Protein AF-A0A8I0AGE6-F1 (afdb_monomer_lite)

Structure (mmCIF, N/CA/C/O backbone):
data_AF-A0A8I0AGE6-F1
#
_entry.id   AF-A0A8I0AGE6-F1
#
loop_
_atom_site.group_PDB
_atom_site.id
_atom_site.type_symbol
_atom_site.label_atom_id
_atom_site.label_alt_id
_atom_site.label_comp_id
_atom_site.label_asym_id
_atom_site.label_entity_id
_atom_site.label_seq_id
_atom_site.pdbx_PDB_ins_code
_atom_site.Cartn_x
_atom_site.Cartn_y
_atom_site.Cartn_z
_atom_site.occupancy
_atom_site.B_iso_or_equiv
_atom_site.auth_seq_id
_atom_site.auth_comp_id
_atom_site.auth_asym_id
_atom_site.auth_atom_id
_atom_site.pdbx_PDB_model_num
ATOM 1 N N . MET A 1 1 ? 7.320 28.490 -35.416 1.00 38.56 1 MET A N 1
ATOM 2 C CA . MET A 1 1 ? 7.510 27.227 -34.674 1.00 38.56 1 MET A CA 1
ATOM 3 C C . MET A 1 1 ? 7.074 27.502 -33.249 1.00 38.56 1 MET A C 1
ATOM 5 O O . MET A 1 1 ? 7.808 28.144 -32.516 1.00 38.56 1 MET A O 1
ATOM 9 N N . ALA A 1 2 ? 5.817 27.196 -32.936 1.00 40.16 2 ALA A N 1
ATOM 10 C CA . ALA A 1 2 ? 5.217 27.504 -31.645 1.00 40.16 2 ALA A CA 1
ATOM 11 C C . ALA A 1 2 ? 5.543 26.376 -30.663 1.00 40.16 2 ALA A C 1
ATOM 13 O O . ALA A 1 2 ? 5.157 25.229 -30.892 1.00 40.16 2 ALA A O 1
ATOM 14 N N . GLU A 1 3 ? 6.259 26.700 -29.591 1.00 44.12 3 GLU A N 1
ATOM 15 C CA . GLU A 1 3 ? 6.401 25.813 -28.443 1.00 44.12 3 GLU A CA 1
ATOM 16 C C . GLU A 1 3 ? 5.049 25.722 -27.739 1.00 44.12 3 GLU A C 1
ATOM 18 O O . GLU A 1 3 ? 4.598 26.644 -27.061 1.00 44.12 3 GLU A O 1
ATOM 23 N N . ARG A 1 4 ? 4.365 24.599 -27.942 1.00 47.12 4 ARG A N 1
ATOM 24 C CA . ARG A 1 4 ? 3.137 24.271 -27.231 1.00 47.12 4 ARG A CA 1
ATOM 25 C C . ARG A 1 4 ? 3.544 23.763 -25.846 1.00 47.12 4 ARG A C 1
ATOM 27 O O . ARG A 1 4 ? 3.792 22.573 -25.672 1.00 47.12 4 ARG A O 1
ATOM 34 N N . LYS A 1 5 ? 3.670 24.670 -24.872 1.00 45.53 5 LYS A N 1
ATOM 35 C CA . LYS A 1 5 ? 3.710 24.284 -23.457 1.00 45.53 5 LYS A CA 1
ATOM 36 C C . LYS A 1 5 ? 2.381 23.603 -23.136 1.00 45.53 5 LYS A C 1
ATOM 38 O O . LYS A 1 5 ? 1.317 24.185 -23.317 1.00 45.53 5 LYS A O 1
ATOM 43 N N . LEU A 1 6 ? 2.461 22.338 -22.743 1.00 44.88 6 LEU A N 1
ATOM 44 C CA . LEU A 1 6 ? 1.346 21.590 -22.181 1.00 44.88 6 LEU A CA 1
ATOM 45 C C . LEU A 1 6 ? 0.999 22.245 -20.842 1.00 44.88 6 LEU A C 1
ATOM 47 O O . LEU A 1 6 ? 1.697 22.034 -19.853 1.00 44.88 6 LEU A O 1
ATOM 51 N N . GLU A 1 7 ? -0.036 23.078 -20.821 1.00 43.94 7 GLU A N 1
ATOM 52 C CA . GLU A 1 7 ? -0.645 23.514 -19.570 1.00 43.94 7 GLU A CA 1
ATOM 53 C C . GLU A 1 7 ? -1.385 22.312 -18.989 1.00 43.94 7 GLU A C 1
ATOM 55 O O . GLU A 1 7 ? -2.441 21.899 -19.470 1.00 43.94 7 GLU A O 1
ATOM 60 N N . ALA A 1 8 ? -0.774 21.691 -17.982 1.00 43.66 8 ALA A N 1
ATOM 61 C CA . ALA A 1 8 ? -1.497 20.843 -17.061 1.00 43.66 8 ALA A CA 1
ATOM 62 C C . ALA A 1 8 ? -2.494 21.751 -16.337 1.00 43.66 8 ALA A C 1
ATOM 64 O O . ALA A 1 8 ? -2.116 22.500 -15.440 1.00 43.66 8 ALA A O 1
ATOM 65 N N . THR A 1 9 ? -3.755 21.715 -16.757 1.00 41.59 9 THR A N 1
ATOM 66 C CA . THR A 1 9 ? -4.864 22.284 -15.993 1.00 41.59 9 THR A CA 1
ATOM 67 C C . THR A 1 9 ? -5.030 21.442 -14.731 1.00 41.59 9 THR A C 1
ATOM 69 O O . THR A 1 9 ? -5.830 20.507 -14.678 1.00 41.59 9 THR A O 1
ATOM 72 N N . LEU A 1 10 ? -4.199 21.726 -13.731 1.00 47.53 10 LEU A N 1
ATOM 73 C CA . LEU A 1 10 ? -4.489 21.404 -12.349 1.00 47.53 10 LEU A CA 1
ATOM 74 C C . LEU A 1 10 ? -5.630 22.347 -11.972 1.00 47.53 10 LEU A C 1
ATOM 76 O O . LEU A 1 10 ? -5.455 23.559 -12.013 1.00 47.53 10 LEU A O 1
ATOM 80 N N . TYR A 1 11 ? -6.820 21.803 -11.723 1.00 46.44 11 TYR A N 1
ATOM 81 C CA . TYR A 1 11 ? -7.906 22.590 -11.154 1.00 46.44 11 TYR A CA 1
ATOM 82 C C . TYR A 1 11 ? -7.387 23.200 -9.849 1.00 46.44 11 TYR A C 1
ATOM 84 O O . TYR A 1 11 ? -7.172 22.473 -8.877 1.00 46.44 11 TYR A O 1
ATOM 92 N N . ASP A 1 12 ? -7.146 24.510 -9.857 1.00 48.31 12 ASP A N 1
ATOM 93 C CA . ASP A 1 12 ? -6.910 25.289 -8.652 1.00 48.31 12 ASP A CA 1
ATOM 94 C C . ASP A 1 12 ? -8.196 25.198 -7.832 1.00 48.31 12 ASP A C 1
ATOM 96 O O . ASP A 1 12 ? -9.196 25.856 -8.117 1.00 48.31 12 ASP A O 1
ATOM 100 N N . ALA A 1 13 ? -8.210 24.314 -6.835 1.00 50.00 13 ALA A N 1
ATOM 101 C CA . ALA A 1 13 ? -9.148 24.463 -5.742 1.00 50.00 13 ALA A CA 1
ATOM 102 C C . ALA A 1 13 ? -8.772 25.783 -5.066 1.00 50.00 13 ALA A C 1
ATOM 104 O O . ALA A 1 13 ? -7.818 25.812 -4.292 1.00 50.00 13 ALA A O 1
ATOM 105 N N . GLU A 1 14 ? -9.450 26.873 -5.440 1.00 53.59 14 GLU A N 1
ATOM 106 C CA . GLU A 1 14 ? -9.257 28.193 -4.847 1.00 53.59 14 GLU A CA 1
ATOM 107 C C . GLU A 1 14 ? -9.356 28.052 -3.318 1.00 53.59 14 GLU A C 1
ATOM 109 O O . GLU A 1 14 ? -10.432 27.752 -2.794 1.00 53.59 14 GLU A O 1
ATOM 114 N N . PRO A 1 15 ? -8.241 28.213 -2.582 1.00 57.91 15 PRO A N 1
ATOM 115 C CA . PRO A 1 15 ? -8.186 27.904 -1.155 1.00 57.91 15 PRO A CA 1
ATOM 116 C C . PRO A 1 15 ? -8.904 28.946 -0.284 1.00 57.91 15 PRO A C 1
ATOM 118 O O . PRO A 1 15 ? -8.957 28.782 0.932 1.00 57.91 15 PRO A O 1
ATOM 121 N N . ASP A 1 16 ? -9.436 30.009 -0.893 1.00 56.78 16 ASP A N 1
ATOM 122 C CA . ASP A 1 16 ? -9.911 31.217 -0.213 1.00 56.78 16 ASP A CA 1
ATOM 123 C C . ASP A 1 16 ? -11.441 31.383 -0.254 1.00 56.78 16 ASP A C 1
ATOM 125 O O . ASP A 1 16 ? -11.974 32.411 0.161 1.00 56.78 16 ASP A O 1
ATOM 129 N N . VAL A 1 17 ? -12.169 30.365 -0.734 1.00 62.84 17 VAL A N 1
ATOM 130 C CA . VAL A 1 17 ? -13.630 30.310 -0.597 1.00 62.84 17 VAL A CA 1
ATOM 131 C C . VAL A 1 17 ? -13.959 29.504 0.664 1.00 62.84 17 VAL A C 1
ATOM 133 O O . VAL A 1 17 ? -13.847 28.276 0.647 1.00 62.84 17 VAL A O 1
ATOM 136 N N . PRO A 1 18 ? -14.348 30.145 1.782 1.00 57.69 18 PRO A N 1
ATOM 137 C CA . PRO A 1 18 ? -14.831 29.417 2.943 1.00 57.69 18 PRO A CA 1
ATOM 138 C C . PRO A 1 18 ? -16.145 28.727 2.567 1.00 57.69 18 PRO A C 1
ATOM 140 O O . PRO A 1 18 ? -17.181 29.371 2.401 1.00 57.69 18 PRO A O 1
ATOM 143 N N . TYR A 1 19 ? -16.101 27.406 2.409 1.00 61.75 19 TYR A N 1
ATOM 144 C CA . TYR A 1 19 ? -17.301 26.591 2.295 1.00 61.75 19 TYR A CA 1
ATOM 145 C C . TYR A 1 19 ? -18.023 26.632 3.650 1.00 61.75 19 TYR A C 1
ATOM 147 O O . TYR A 1 19 ? -17.598 25.994 4.609 1.00 61.75 19 TYR A O 1
ATOM 155 N N . ASP A 1 20 ? -19.101 27.413 3.747 1.00 61.88 20 ASP A N 1
ATOM 156 C CA . ASP A 1 20 ? -20.017 27.422 4.901 1.00 61.88 20 ASP A CA 1
ATOM 157 C C . ASP A 1 20 ? -21.033 26.269 4.791 1.00 61.88 20 ASP A C 1
ATOM 159 O O . ASP A 1 20 ? -22.231 26.419 5.013 1.00 61.88 20 ASP A O 1
ATOM 163 N N . ASP A 1 21 ? -20.562 25.092 4.371 1.00 76.31 21 ASP A N 1
ATOM 164 C CA . ASP A 1 21 ? -21.369 23.869 4.304 1.00 76.31 21 ASP A CA 1
ATOM 165 C C . ASP A 1 21 ? -21.498 23.191 5.680 1.00 76.31 21 ASP A C 1
ATOM 167 O O . ASP A 1 21 ? -22.168 22.167 5.829 1.00 76.31 21 ASP A O 1
ATOM 171 N N . GLY A 1 22 ? -20.851 23.761 6.702 1.00 75.19 22 GLY A N 1
ATOM 172 C CA . GLY A 1 22 ? -20.790 23.208 8.047 1.00 75.19 22 GLY A CA 1
ATOM 173 C C . GLY A 1 22 ? -19.962 21.922 8.147 1.00 75.19 22 GLY A C 1
ATOM 174 O O . GLY A 1 22 ? -19.975 21.285 9.207 1.00 75.19 22 GLY A O 1
ATOM 175 N N . ALA A 1 23 ? -19.235 21.525 7.096 1.00 77.38 23 ALA A N 1
ATOM 176 C CA . ALA A 1 23 ? -18.404 20.334 7.113 1.00 77.38 23 ALA A CA 1
ATOM 177 C C . ALA A 1 23 ? -17.173 20.554 7.999 1.00 77.38 23 ALA A C 1
ATOM 179 O O . ALA A 1 23 ? -16.418 21.518 7.873 1.00 77.38 23 ALA A O 1
ATOM 180 N N . LYS A 1 24 ? -16.955 19.626 8.933 1.00 77.06 24 LYS A N 1
ATOM 181 C CA . LYS A 1 24 ? -15.784 19.620 9.814 1.00 77.06 24 LYS A CA 1
ATOM 182 C C . LYS A 1 24 ? -14.923 18.411 9.497 1.00 77.06 24 LYS A C 1
ATOM 184 O O . LYS A 1 24 ? -15.370 17.275 9.638 1.00 77.06 24 LYS A O 1
ATOM 189 N N . THR A 1 25 ? -13.666 18.659 9.147 1.00 78.62 25 THR A N 1
ATOM 190 C CA . THR A 1 25 ? -12.676 17.603 8.916 1.00 78.62 25 THR A CA 1
ATOM 191 C C . THR A 1 25 ? -11.884 17.350 10.193 1.00 78.62 25 THR A C 1
ATOM 193 O O . THR A 1 25 ? -11.191 18.235 10.693 1.00 78.62 25 THR A O 1
ATOM 196 N N . ILE A 1 26 ? -11.975 16.131 10.729 1.00 80.81 26 ILE A N 1
ATOM 197 C CA . ILE A 1 26 ? -11.230 15.704 11.920 1.00 80.81 26 ILE A CA 1
ATOM 198 C C . ILE A 1 26 ? -10.151 14.711 11.491 1.00 80.81 26 ILE A C 1
ATOM 200 O O . ILE A 1 26 ? -10.449 13.682 10.888 1.00 80.81 26 ILE A O 1
ATOM 204 N N . PHE A 1 27 ? -8.898 14.997 11.844 1.00 82.56 27 PHE A N 1
ATOM 205 C CA . PHE A 1 27 ? -7.772 14.095 11.608 1.00 82.56 27 PHE A CA 1
ATOM 206 C C . PHE A 1 27 ? -7.486 13.271 12.864 1.00 82.56 27 PHE A C 1
ATOM 208 O O . PHE A 1 27 ? -7.120 13.817 13.905 1.00 82.56 27 PHE A O 1
ATOM 215 N N . LEU A 1 28 ? -7.636 11.949 12.763 1.00 86.00 28 LEU A N 1
ATOM 216 C CA . LEU A 1 28 ? -7.371 11.011 13.853 1.00 86.00 28 LEU A CA 1
ATOM 217 C C . LEU A 1 28 ? -6.152 10.151 13.522 1.00 86.00 28 LEU A C 1
ATOM 219 O O . LEU A 1 28 ? -6.106 9.488 12.488 1.00 86.00 28 LEU A O 1
ATOM 223 N N . TYR A 1 29 ? -5.179 10.133 14.430 1.00 85.62 29 TYR A N 1
ATOM 224 C CA . TYR A 1 29 ? -3.969 9.325 14.297 1.00 85.62 29 TYR A CA 1
ATOM 225 C C . TYR A 1 29 ? -4.022 8.145 15.264 1.00 85.62 29 TYR A C 1
ATOM 227 O O . TYR A 1 29 ? -4.096 8.342 16.474 1.00 85.62 29 TYR A O 1
ATOM 235 N N . THR A 1 30 ? -3.912 6.920 14.749 1.00 84.56 30 THR A N 1
ATOM 236 C CA . THR A 1 30 ? -3.997 5.692 15.562 1.00 84.56 30 THR A CA 1
ATOM 237 C C . THR A 1 30 ? -2.876 5.566 16.595 1.00 84.56 30 THR A C 1
ATOM 239 O O . THR A 1 30 ? -3.110 5.105 17.707 1.00 84.56 30 THR A O 1
ATOM 242 N N . ARG A 1 31 ? -1.674 6.051 16.260 1.00 83.00 31 ARG A N 1
ATOM 243 C CA . ARG A 1 31 ? -0.494 6.079 17.145 1.00 83.00 31 ARG A CA 1
ATOM 244 C C . ARG A 1 31 ? -0.221 7.457 17.762 1.00 83.00 31 ARG A C 1
ATOM 246 O O . ARG A 1 31 ? 0.835 7.675 18.353 1.00 83.00 31 ARG A O 1
ATOM 253 N N . GLY A 1 32 ? -1.137 8.408 17.589 1.00 79.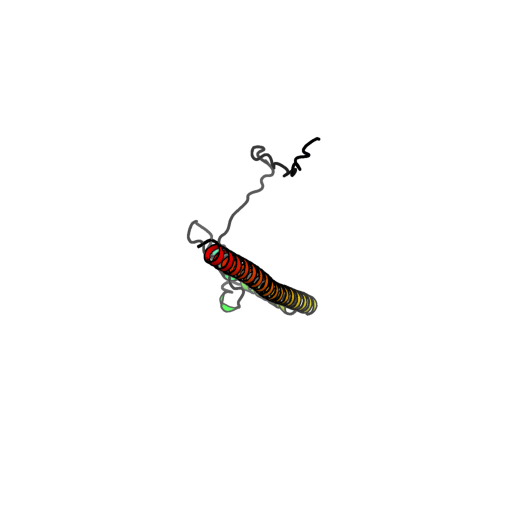81 32 GLY A N 1
ATOM 254 C CA . GLY A 1 32 ? -0.994 9.754 18.134 1.00 79.81 32 GLY A CA 1
ATOM 255 C C . GLY A 1 32 ? -1.179 9.774 19.652 1.00 79.81 32 GLY A C 1
ATOM 256 O O . GLY A 1 32 ? -2.061 9.113 20.190 1.00 79.81 32 GLY A O 1
ATOM 257 N N . THR A 1 33 ? -0.362 10.560 20.352 1.00 74.69 33 THR A N 1
ATOM 258 C CA . THR A 1 33 ? -0.477 10.781 21.808 1.00 74.69 33 THR A CA 1
ATOM 259 C C . THR A 1 33 ? -0.949 12.191 22.164 1.00 74.69 33 THR A C 1
ATOM 261 O O . THR A 1 33 ? -1.155 12.497 23.336 1.00 74.69 33 THR A O 1
ATOM 264 N N . LYS A 1 34 ? -1.110 13.059 21.159 1.00 75.44 34 LYS A N 1
ATOM 265 C CA . LYS A 1 34 ? -1.537 14.451 21.319 1.00 75.44 34 LYS A CA 1
ATOM 266 C C . LYS A 1 34 ? -3.052 14.574 21.152 1.00 75.44 34 LYS A C 1
ATOM 268 O O . LYS A 1 34 ? -3.620 13.970 20.248 1.00 75.44 34 LYS A O 1
ATOM 273 N N . GLY A 1 35 ? -3.662 15.429 21.971 1.00 76.12 35 GLY A N 1
ATOM 274 C CA . GLY A 1 35 ? -5.096 15.726 21.943 1.00 76.12 35 GLY A CA 1
ATOM 275 C C . GLY A 1 35 ? -5.889 14.993 23.028 1.00 76.12 35 GLY A C 1
ATOM 276 O O . GLY A 1 35 ? -5.477 13.948 23.529 1.00 76.12 35 GLY A O 1
ATOM 277 N N . GLN A 1 36 ? -7.032 15.567 23.404 1.00 78.12 36 GLN A N 1
ATOM 278 C CA . GLN A 1 36 ? -8.008 14.927 24.283 1.00 78.12 36 GLN A CA 1
ATOM 279 C C . GLN A 1 36 ? -9.060 14.236 23.416 1.00 78.12 36 GLN A C 1
ATOM 281 O O . GLN A 1 36 ? -9.941 14.878 22.854 1.00 78.12 36 GLN A O 1
ATOM 286 N N . VAL A 1 37 ? -8.931 12.920 23.286 1.00 83.44 37 VAL A N 1
ATOM 287 C CA . VAL A 1 37 ? -9.921 12.043 22.648 1.00 83.44 37 VAL A CA 1
ATOM 288 C C . VAL A 1 37 ? -10.539 11.143 23.712 1.00 83.44 37 VAL A C 1
ATOM 290 O O . VAL A 1 37 ? -9.857 10.770 24.672 1.00 83.44 37 VAL A O 1
ATOM 293 N N . SER A 1 38 ? -11.821 10.804 2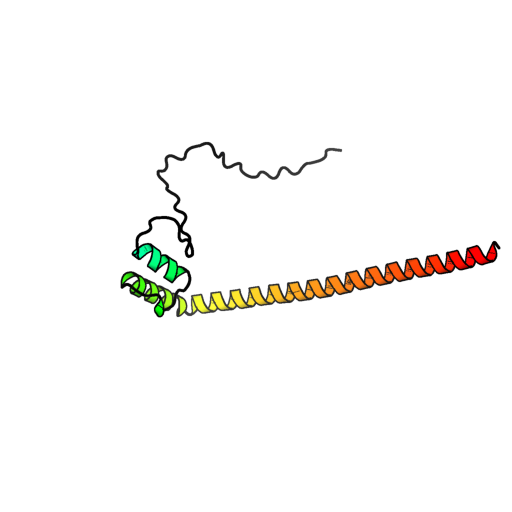3.559 1.00 87.81 38 SER A N 1
ATOM 294 C CA . SER A 1 38 ? -12.496 9.889 24.483 1.00 87.81 38 SER A CA 1
ATOM 295 C C . SER A 1 38 ? -11.830 8.512 24.464 1.00 87.81 38 SER A C 1
ATOM 297 O O . SER A 1 38 ? -11.250 8.094 23.456 1.00 87.81 38 SER A O 1
ATOM 299 N N . GLU A 1 39 ? -11.913 7.789 25.582 1.00 87.81 39 GLU A N 1
ATOM 300 C CA . GLU A 1 39 ? -11.327 6.449 25.673 1.00 87.81 39 GLU A CA 1
ATOM 301 C C . GLU A 1 39 ? -11.947 5.497 24.639 1.00 87.81 39 GLU A C 1
ATOM 303 O O . GLU A 1 39 ? -11.229 4.717 24.025 1.00 87.81 39 GLU A O 1
ATOM 308 N N . GLU A 1 40 ? -13.241 5.634 24.344 1.00 87.88 40 GLU A N 1
ATOM 309 C CA . GLU A 1 40 ? -13.930 4.875 23.292 1.00 87.88 40 GLU A CA 1
ATOM 310 C C . GLU A 1 40 ? -13.288 5.074 21.912 1.00 87.88 40 GLU A C 1
ATOM 312 O O . GLU A 1 40 ? -13.003 4.100 21.214 1.00 87.88 40 GLU A O 1
ATOM 317 N N . VAL A 1 41 ? -12.976 6.320 21.533 1.00 88.88 41 VAL A N 1
ATOM 318 C CA . VAL A 1 41 ? -12.294 6.617 20.263 1.00 88.88 41 VAL A CA 1
ATOM 319 C C . VAL A 1 41 ? -10.873 6.057 20.275 1.00 88.88 41 VAL A C 1
ATOM 321 O O . VAL A 1 41 ? -10.425 5.509 19.271 1.00 88.88 41 VAL A O 1
ATOM 324 N N . ARG A 1 42 ? -10.160 6.110 21.406 1.00 88.19 42 ARG A N 1
ATOM 325 C CA . ARG A 1 42 ? -8.824 5.493 21.524 1.00 88.19 42 ARG A CA 1
ATOM 326 C C . ARG A 1 42 ? -8.876 3.980 21.353 1.00 88.19 42 ARG A C 1
ATOM 328 O O . ARG A 1 42 ? -8.020 3.407 20.683 1.00 88.19 42 ARG A O 1
ATOM 335 N N . GLN A 1 43 ? -9.857 3.325 21.966 1.00 89.88 43 GLN A N 1
ATOM 336 C CA . GLN A 1 43 ? -10.090 1.889 21.830 1.00 89.88 43 GLN A CA 1
ATOM 337 C C . GLN A 1 43 ? -10.439 1.523 20.384 1.00 89.88 43 GLN A C 1
ATOM 339 O O . GLN A 1 43 ? -9.843 0.599 19.835 1.00 89.88 43 GLN A O 1
ATOM 344 N N . PHE A 1 44 ? -11.306 2.305 19.739 1.00 90.44 44 PHE A N 1
ATOM 345 C CA . PHE A 1 44 ? -11.635 2.141 18.326 1.00 90.44 44 PHE A CA 1
ATOM 346 C C . PHE A 1 44 ? -10.414 2.304 17.415 1.00 90.44 44 PHE A C 1
ATOM 348 O O . PHE A 1 44 ? -10.153 1.448 16.574 1.00 90.44 44 PHE A O 1
ATOM 355 N N . LEU A 1 45 ? -9.607 3.346 17.619 1.00 90.75 45 LEU A N 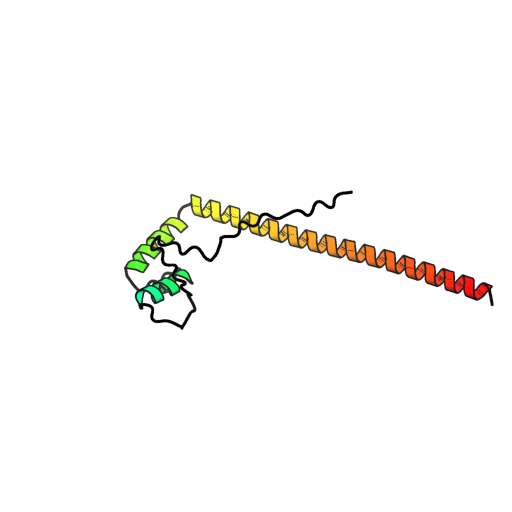1
ATOM 356 C CA . LEU A 1 45 ? -8.390 3.571 16.838 1.00 90.75 45 LEU A CA 1
ATOM 357 C C . LEU A 1 45 ? -7.369 2.435 17.009 1.00 90.75 45 LEU A C 1
ATOM 359 O O . LEU A 1 45 ? -6.771 2.006 16.022 1.00 90.75 45 LEU A O 1
ATOM 363 N N . ARG A 1 46 ? -7.207 1.898 18.228 1.00 90.06 46 ARG A N 1
ATOM 364 C CA . ARG A 1 46 ? -6.369 0.709 18.476 1.00 90.06 46 ARG A CA 1
ATOM 365 C C . ARG A 1 46 ? -6.897 -0.527 17.743 1.00 90.06 46 ARG A C 1
ATOM 367 O O . ARG A 1 46 ? -6.113 -1.264 17.150 1.00 90.06 46 ARG A O 1
ATOM 374 N N . TYR A 1 47 ? -8.212 -0.734 17.731 1.00 92.44 47 TYR A N 1
ATOM 375 C CA . TYR A 1 47 ? -8.834 -1.831 16.988 1.00 92.44 47 TYR A CA 1
ATOM 376 C C . TYR A 1 47 ? -8.684 -1.678 15.461 1.00 92.44 47 TYR A C 1
ATOM 378 O O . TYR A 1 47 ? -8.465 -2.662 14.753 1.00 92.44 47 TYR A O 1
ATOM 386 N N . MET A 1 48 ? -8.756 -0.453 14.934 1.00 90.12 48 MET A N 1
ATOM 387 C CA . MET A 1 48 ? -8.526 -0.176 13.509 1.00 90.12 48 MET A CA 1
ATOM 388 C C . MET A 1 48 ? -7.072 -0.423 13.091 1.00 90.12 48 MET A C 1
ATOM 390 O O . MET A 1 48 ? -6.821 -0.839 11.964 1.00 90.12 48 MET A O 1
ATOM 394 N N . GLU A 1 49 ? -6.110 -0.206 13.992 1.00 90.50 49 GLU A N 1
ATOM 395 C CA . GLU A 1 49 ? -4.711 -0.568 13.747 1.00 90.50 49 GLU A CA 1
ATOM 396 C C . GLU A 1 49 ? -4.518 -2.091 13.707 1.00 90.50 49 GLU A C 1
ATOM 398 O O . GLU A 1 49 ? -3.791 -2.608 12.857 1.00 90.50 49 GLU A O 1
ATOM 403 N N . LYS A 1 50 ? -5.174 -2.820 14.618 1.00 88.81 50 LYS A N 1
ATOM 404 C CA . LYS A 1 50 ? -5.108 -4.283 14.712 1.00 88.81 50 LYS A CA 1
ATOM 405 C C . LYS A 1 50 ? -6.480 -4.865 15.035 1.00 88.81 50 LYS A C 1
ATOM 407 O O . LYS A 1 50 ? -6.855 -4.990 16.200 1.00 88.81 50 LYS A O 1
ATOM 412 N N . SER A 1 51 ? -7.205 -5.281 13.999 1.00 87.69 51 SER A N 1
ATOM 413 C CA . SER A 1 51 ? -8.564 -5.825 14.131 1.00 87.69 51 SER A CA 1
ATOM 414 C C . SER A 1 51 ? -8.560 -7.298 14.564 1.00 87.69 51 SER A C 1
ATOM 416 O O . SER A 1 51 ? -8.940 -8.188 13.796 1.00 87.69 51 SER A O 1
ATOM 418 N N . THR A 1 52 ? -8.076 -7.550 15.780 1.00 88.81 52 THR A N 1
ATOM 419 C CA . THR A 1 52 ? -8.017 -8.858 16.452 1.00 88.81 52 THR A CA 1
ATOM 420 C C . THR A 1 52 ? -9.009 -8.914 17.614 1.00 88.81 52 THR A C 1
ATOM 422 O O . THR A 1 52 ? -9.406 -7.878 18.147 1.00 88.81 52 THR A O 1
ATOM 425 N N . SER A 1 53 ? -9.392 -10.125 18.028 1.00 87.81 53 SER A N 1
ATOM 426 C CA . SER A 1 53 ? -10.306 -10.345 19.159 1.00 87.81 53 SER A CA 1
ATOM 427 C C . SER A 1 53 ? -9.764 -9.792 20.484 1.00 87.81 53 SER A C 1
ATOM 429 O O . SER A 1 53 ? -10.532 -9.307 21.304 1.00 87.81 53 SER A O 1
ATOM 431 N N . GLU A 1 54 ? -8.442 -9.791 20.676 1.00 89.81 54 GLU A N 1
ATOM 432 C CA . GLU A 1 54 ? -7.770 -9.246 21.868 1.00 89.81 54 GLU A CA 1
ATOM 433 C C . GLU A 1 54 ? -7.988 -7.737 22.052 1.00 89.81 54 GLU A C 1
ATOM 435 O O . GLU A 1 54 ? -8.001 -7.241 23.175 1.00 89.81 54 GLU A O 1
ATOM 440 N N . ASN A 1 55 ? -8.184 -7.002 20.952 1.00 89.00 55 ASN A N 1
ATOM 441 C CA . ASN A 1 55 ? -8.397 -5.553 20.979 1.00 89.00 55 ASN A CA 1
ATOM 442 C C . ASN A 1 55 ? -9.881 -5.170 21.098 1.00 89.00 55 ASN A C 1
ATOM 444 O O . ASN A 1 55 ? -10.217 -3.984 21.100 1.00 89.00 55 ASN A O 1
ATOM 448 N N . VAL A 1 56 ? -10.773 -6.157 21.205 1.00 91.75 56 VAL A N 1
ATOM 449 C CA . VAL A 1 56 ? -12.202 -5.956 21.444 1.00 91.75 56 VAL A CA 1
ATOM 450 C C . VAL A 1 56 ? -12.429 -5.786 22.941 1.00 91.75 56 VAL A C 1
ATOM 452 O O . VAL A 1 56 ? -12.599 -6.745 23.689 1.00 91.75 56 VAL A O 1
ATOM 455 N N . VAL A 1 57 ? -12.411 -4.533 23.381 1.00 91.31 57 VAL A N 1
ATOM 456 C CA . VAL A 1 57 ? -12.490 -4.177 24.807 1.00 91.31 57 VAL A CA 1
ATOM 457 C C . VAL A 1 57 ? -13.875 -3.709 25.257 1.00 91.31 57 VAL A C 1
ATOM 459 O O . VAL A 1 57 ? -14.113 -3.596 26.455 1.00 91.31 57 VAL A O 1
ATOM 462 N N . ASN A 1 58 ? -14.788 -3.440 24.322 1.00 90.88 58 ASN A N 1
ATOM 463 C CA . ASN A 1 58 ? -16.158 -3.014 24.606 1.00 90.88 58 ASN A CA 1
ATOM 464 C C . ASN A 1 58 ? -17.163 -3.727 23.682 1.00 90.88 58 ASN A C 1
ATOM 466 O O . ASN A 1 58 ? -16.772 -4.341 22.685 1.00 90.88 58 ASN A O 1
ATOM 470 N N . ASP A 1 59 ? -18.452 -3.661 24.020 1.00 91.88 59 ASP A N 1
ATOM 471 C CA . ASP A 1 59 ? -19.495 -4.389 23.286 1.00 91.88 59 ASP A CA 1
ATOM 472 C C . ASP A 1 59 ? -19.733 -3.829 21.878 1.00 91.88 59 ASP A C 1
ATOM 474 O O . ASP A 1 59 ? -19.885 -4.600 20.936 1.00 91.88 59 ASP A O 1
ATOM 478 N N . THR A 1 60 ? -19.607 -2.515 21.680 1.00 90.69 60 THR A N 1
ATOM 479 C CA . THR A 1 60 ? -19.658 -1.900 20.342 1.00 90.69 60 THR A CA 1
ATOM 480 C C . THR A 1 60 ? -18.583 -2.472 19.410 1.00 90.69 60 THR A C 1
ATOM 482 O O . THR A 1 60 ? -18.841 -2.787 18.248 1.00 90.69 60 THR A O 1
ATOM 485 N N . LEU A 1 61 ? -17.359 -2.645 19.915 1.00 92.94 61 LEU A N 1
ATOM 486 C CA . LEU A 1 61 ? -16.262 -3.265 19.178 1.00 92.94 61 LEU A CA 1
ATOM 487 C C . LEU A 1 61 ? -16.505 -4.754 18.954 1.00 92.94 61 LEU A C 1
ATOM 489 O O . LEU A 1 61 ? -16.010 -5.289 17.967 1.00 92.94 61 LEU A O 1
ATOM 493 N N . ARG A 1 62 ? -17.257 -5.425 19.831 1.00 93.50 62 ARG A N 1
ATOM 494 C CA . ARG A 1 62 ? -17.620 -6.837 19.675 1.00 93.50 62 ARG A CA 1
ATOM 495 C C . ARG A 1 62 ? -18.570 -7.024 18.504 1.00 93.50 62 ARG A C 1
ATOM 497 O O . ARG A 1 62 ? -18.310 -7.873 17.652 1.00 93.50 62 ARG A O 1
ATOM 504 N N . ASP A 1 63 ? -19.592 -6.182 18.417 1.00 93.06 63 ASP A N 1
ATOM 505 C CA . ASP A 1 63 ? -20.527 -6.174 17.293 1.00 93.06 63 ASP A CA 1
ATOM 506 C C . ASP A 1 63 ? -19.800 -5.831 15.990 1.00 93.06 63 ASP A C 1
ATOM 508 O O . ASP A 1 63 ? -19.944 -6.520 14.975 1.00 93.06 63 ASP A O 1
ATOM 512 N N . PHE A 1 64 ? -18.929 -4.818 16.030 1.00 91.50 64 PHE A N 1
ATOM 513 C CA . PHE A 1 64 ? -18.101 -4.450 14.886 1.00 91.50 64 PHE A CA 1
ATOM 514 C C . PHE A 1 64 ? -17.160 -5.582 14.458 1.00 91.50 64 PHE A C 1
ATOM 516 O O . PHE A 1 64 ? -17.039 -5.878 13.269 1.00 91.50 64 PHE A O 1
ATOM 523 N N . HIS A 1 65 ? -16.527 -6.263 15.411 1.00 93.69 65 HIS A N 1
ATOM 524 C CA . HIS A 1 65 ? -15.661 -7.402 15.142 1.00 93.69 65 HIS A CA 1
ATOM 525 C C . HIS A 1 65 ? -16.423 -8.558 14.500 1.00 93.69 65 HIS A C 1
ATOM 527 O O . HIS A 1 65 ? -15.957 -9.106 13.503 1.00 93.69 65 HIS A O 1
ATOM 533 N N . HIS A 1 66 ? -17.623 -8.868 14.991 1.00 92.50 66 HIS A N 1
ATOM 534 C CA . HIS A 1 66 ? -18.478 -9.894 14.404 1.00 92.50 66 HIS A CA 1
ATOM 535 C C . HIS A 1 66 ? -18.863 -9.565 12.952 1.00 92.50 66 HIS A C 1
ATOM 537 O O . HIS A 1 66 ? -18.798 -10.432 12.074 1.00 92.50 66 HIS A O 1
ATOM 543 N N . MET A 1 67 ? -19.210 -8.306 12.663 1.00 90.12 67 MET A N 1
ATOM 544 C CA . MET A 1 67 ? -19.464 -7.858 11.289 1.00 90.12 67 MET A CA 1
ATOM 545 C C . MET A 1 67 ? -18.221 -8.022 10.405 1.00 90.12 67 MET A C 1
ATOM 547 O O . MET A 1 67 ? -18.309 -8.594 9.318 1.00 90.12 67 MET A O 1
ATOM 551 N N . VAL A 1 68 ? -17.048 -7.592 10.883 1.00 89.12 68 VAL A N 1
ATOM 552 C CA . VAL A 1 68 ? -15.776 -7.741 10.158 1.00 89.12 68 VAL A CA 1
ATOM 553 C C . VAL A 1 68 ? -15.448 -9.213 9.903 1.00 89.12 68 VAL A C 1
ATOM 555 O O . VAL A 1 68 ? -15.031 -9.561 8.800 1.00 89.12 68 VAL A O 1
ATOM 558 N N . GLU A 1 69 ? -15.642 -10.096 10.882 1.00 89.81 69 GLU A N 1
ATOM 559 C CA . GLU A 1 69 ? -15.440 -11.534 10.697 1.00 89.81 69 GLU A CA 1
ATOM 560 C C . GLU A 1 69 ? -16.395 -12.131 9.668 1.00 89.81 69 GLU A C 1
ATOM 562 O O . GLU A 1 69 ? -15.980 -12.961 8.861 1.00 89.81 69 GLU A O 1
ATOM 567 N N . THR A 1 70 ? -17.658 -11.712 9.686 1.00 89.81 70 THR A N 1
ATOM 568 C CA . THR A 1 70 ? -18.670 -12.181 8.734 1.00 89.81 70 THR A CA 1
ATOM 569 C C . THR A 1 70 ? -18.267 -11.805 7.309 1.00 89.81 70 THR A C 1
ATOM 571 O O . THR A 1 70 ? -18.222 -12.667 6.436 1.00 89.81 70 THR A O 1
ATOM 574 N N . VAL A 1 71 ? -17.864 -10.549 7.094 1.00 85.88 71 VAL A N 1
ATOM 575 C CA . VAL A 1 71 ? -17.377 -10.060 5.794 1.00 85.88 71 VAL A CA 1
ATOM 576 C C . VAL A 1 71 ? -16.089 -10.770 5.369 1.00 85.88 71 VAL A C 1
ATOM 578 O O . VAL A 1 71 ? -15.921 -11.090 4.196 1.00 85.88 71 VAL A O 1
ATOM 581 N N . LYS A 1 72 ? -15.179 -11.067 6.305 1.00 84.19 72 LYS A N 1
ATOM 582 C CA . LYS A 1 72 ? -13.961 -11.842 6.013 1.00 84.19 72 LYS A CA 1
ATOM 583 C C . LYS A 1 72 ? -14.270 -13.285 5.608 1.00 84.19 72 LYS A C 1
ATOM 585 O O . LYS A 1 72 ? -13.587 -13.821 4.743 1.00 84.19 72 LYS A O 1
AT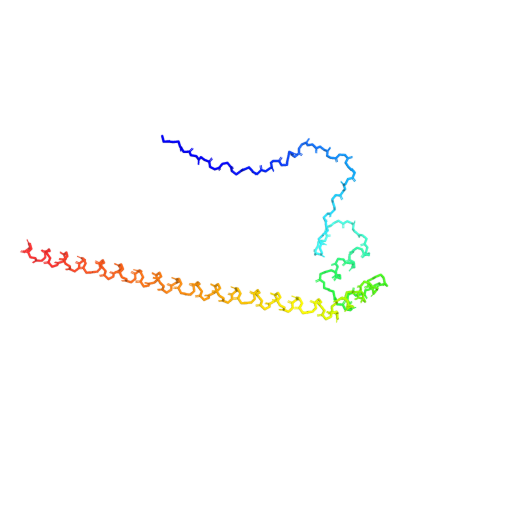OM 590 N N . LYS A 1 73 ? -15.267 -13.917 6.236 1.00 83.00 73 LYS A N 1
ATOM 591 C CA . LYS A 1 73 ? -15.705 -15.291 5.935 1.00 83.00 73 LYS A CA 1
ATOM 592 C C . LYS A 1 73 ? -16.525 -15.376 4.646 1.00 83.00 73 LYS A C 1
ATOM 594 O O . LYS A 1 73 ? -16.688 -16.474 4.114 1.00 83.00 73 LYS A O 1
ATOM 599 N N . ASP A 1 74 ? -17.012 -14.249 4.130 1.00 87.56 74 ASP A N 1
ATOM 600 C CA . ASP A 1 74 ? -17.697 -14.203 2.846 1.00 87.56 74 ASP A CA 1
ATOM 601 C C . ASP A 1 74 ? -16.761 -14.682 1.722 1.00 87.56 74 ASP A C 1
ATOM 603 O O . ASP A 1 74 ? -15.660 -14.160 1.493 1.00 87.56 74 ASP A O 1
ATOM 607 N N . ARG A 1 75 ? -17.215 -15.722 1.016 1.00 73.19 75 ARG A N 1
ATOM 608 C CA . ARG A 1 75 ? -16.477 -16.378 -0.063 1.00 73.19 75 ARG A CA 1
ATOM 609 C C . ARG A 1 75 ? -16.203 -15.420 -1.218 1.00 73.19 75 ARG A C 1
ATOM 611 O O . ARG A 1 75 ? -15.144 -15.521 -1.835 1.00 73.19 75 ARG A O 1
ATOM 618 N N . GLU A 1 76 ? -17.115 -14.499 -1.520 1.00 75.25 76 GLU A N 1
ATOM 619 C CA . GLU A 1 76 ? -16.929 -13.554 -2.622 1.00 75.25 76 GLU A CA 1
ATOM 620 C C . GLU A 1 76 ? -15.797 -12.566 -2.314 1.00 75.25 76 GLU A C 1
ATOM 622 O O . GLU A 1 76 ? -14.918 -12.338 -3.151 1.00 75.25 76 GLU A O 1
ATOM 627 N N . VAL A 1 77 ? -15.777 -12.032 -1.090 1.00 73.00 77 VAL A N 1
ATOM 628 C CA . VAL A 1 77 ? -14.736 -11.109 -0.615 1.00 73.00 77 VAL A CA 1
ATOM 629 C C . VAL A 1 77 ? -13.389 -11.819 -0.540 1.00 73.00 77 VAL A C 1
ATOM 631 O O . VAL A 1 77 ? -12.394 -11.300 -1.050 1.00 73.00 77 VAL A O 1
ATOM 634 N N . SER A 1 78 ? -13.363 -13.039 0.003 1.00 69.44 78 SER A N 1
ATOM 635 C CA . SER A 1 78 ? -12.153 -13.865 0.068 1.00 69.44 78 SER A CA 1
ATOM 636 C C . SER A 1 78 ? -11.554 -14.123 -1.319 1.00 69.44 78 SER A C 1
ATOM 638 O O . SER A 1 78 ? -10.356 -13.930 -1.520 1.00 69.44 78 SER A O 1
ATOM 640 N N . VAL A 1 79 ? -12.376 -14.484 -2.312 1.00 73.62 79 VAL A N 1
ATOM 641 C CA . VAL A 1 79 ? -11.915 -14.729 -3.690 1.00 73.62 79 VAL A CA 1
ATOM 642 C C . VAL A 1 79 ? -11.425 -13.444 -4.361 1.00 73.62 79 VAL A C 1
ATOM 644 O O . VAL A 1 79 ? -10.405 -13.470 -5.052 1.00 73.62 79 VAL A O 1
ATOM 647 N N . LYS A 1 80 ? -12.117 -12.311 -4.176 1.00 74.00 80 LYS A N 1
ATOM 648 C CA . LYS A 1 80 ? -11.664 -11.014 -4.710 1.00 74.00 80 LYS A CA 1
ATOM 649 C C . LYS A 1 80 ? -10.312 -10.614 -4.121 1.00 74.00 80 LYS A C 1
ATOM 651 O O . LYS A 1 80 ? -9.430 -10.200 -4.873 1.00 74.00 80 LYS A O 1
ATOM 656 N N . TYR A 1 81 ? -10.138 -10.790 -2.812 1.00 71.38 81 TYR A N 1
ATOM 657 C CA . TYR A 1 81 ? -8.886 -10.500 -2.120 1.00 71.38 81 TYR A CA 1
ATOM 658 C C . TYR A 1 81 ? -7.742 -11.402 -2.603 1.00 71.38 81 TYR A C 1
ATOM 660 O O . TYR A 1 81 ? -6.682 -10.893 -2.959 1.00 71.38 81 TYR A O 1
ATOM 668 N N . MET A 1 82 ? -7.971 -12.718 -2.710 1.00 79.19 82 MET A N 1
ATOM 669 C CA . MET A 1 82 ? -6.979 -13.669 -3.237 1.00 79.19 82 MET A CA 1
ATOM 670 C C . MET A 1 82 ? -6.528 -13.296 -4.652 1.00 79.19 82 MET A C 1
ATOM 672 O O . MET A 1 82 ? -5.332 -13.185 -4.905 1.00 79.19 82 MET A O 1
ATOM 676 N N . LYS A 1 83 ? -7.472 -12.996 -5.552 1.00 81.31 83 LYS A N 1
ATOM 677 C CA . LYS A 1 83 ? -7.155 -12.586 -6.929 1.00 81.31 83 LYS A CA 1
ATOM 678 C C . LYS A 1 83 ? -6.356 -11.286 -6.992 1.00 81.31 83 LYS A C 1
ATOM 680 O O . LYS A 1 83 ? -5.489 -11.146 -7.850 1.00 81.31 83 LYS A O 1
ATOM 685 N N . GLN A 1 84 ? -6.665 -10.312 -6.133 1.00 79.62 84 GLN A N 1
ATOM 686 C CA . GLN A 1 84 ? -5.899 -9.065 -6.079 1.00 79.62 84 GLN A CA 1
ATOM 687 C C . GLN A 1 84 ? -4.480 -9.320 -5.569 1.00 79.62 84 GLN A C 1
ATOM 689 O O . GLN A 1 84 ? -3.524 -8.844 -6.170 1.00 79.62 84 GLN A O 1
ATOM 694 N N . PHE A 1 85 ? -4.344 -10.117 -4.511 1.00 83.81 85 PHE A N 1
ATOM 695 C CA . PHE A 1 85 ? -3.048 -10.469 -3.945 1.00 83.81 85 PHE A CA 1
ATOM 696 C C . PHE A 1 85 ? -2.157 -11.221 -4.946 1.00 83.81 85 PHE A C 1
ATOM 698 O O . PHE A 1 85 ? -0.973 -10.911 -5.076 1.00 83.81 85 PHE A O 1
ATOM 705 N N . GLU A 1 86 ? -2.724 -12.172 -5.692 1.00 85.06 86 GLU A N 1
ATOM 706 C CA . GLU A 1 86 ? -2.033 -12.872 -6.780 1.00 85.06 86 GLU A CA 1
ATOM 707 C C . GLU A 1 86 ? -1.553 -11.894 -7.858 1.00 85.06 86 GLU A C 1
ATOM 709 O O . GLU A 1 86 ? -0.375 -11.916 -8.217 1.00 85.06 86 GLU A O 1
ATOM 71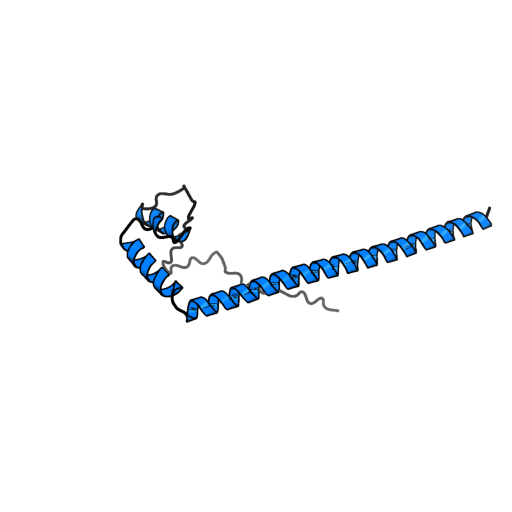4 N N . ARG A 1 87 ? -2.423 -10.983 -8.320 1.00 87.12 87 ARG A N 1
ATOM 715 C CA . ARG A 1 87 ? -2.058 -9.953 -9.307 1.00 87.12 87 ARG A CA 1
ATOM 716 C C . ARG A 1 87 ? -0.925 -9.055 -8.826 1.00 87.12 87 ARG A C 1
ATOM 718 O O . ARG A 1 87 ? 0.040 -8.870 -9.561 1.00 87.12 87 ARG A O 1
ATOM 725 N N . ASP A 1 88 ? -1.013 -8.535 -7.606 1.00 87.19 88 ASP A N 1
ATOM 726 C CA . ASP A 1 88 ? 0.010 -7.642 -7.055 1.00 87.19 88 ASP A CA 1
ATOM 727 C C . ASP A 1 88 ? 1.367 -8.351 -6.942 1.00 87.19 88 ASP A C 1
ATOM 729 O O . ASP A 1 88 ? 2.415 -7.764 -7.220 1.00 87.19 88 ASP A O 1
ATOM 733 N N . ASN A 1 89 ? 1.366 -9.630 -6.559 1.00 88.19 89 ASN A N 1
ATOM 734 C CA . ASN A 1 89 ? 2.592 -10.417 -6.493 1.00 88.19 89 ASN A CA 1
ATOM 735 C C . ASN A 1 89 ? 3.189 -10.696 -7.872 1.00 88.19 89 ASN A C 1
ATOM 737 O O . ASN A 1 89 ? 4.412 -10.607 -8.005 1.00 88.19 89 ASN A O 1
ATOM 741 N N . MET A 1 90 ? 2.362 -10.988 -8.882 1.00 90.62 90 MET A N 1
ATOM 742 C CA . MET A 1 90 ? 2.832 -11.146 -10.261 1.00 90.62 90 MET A CA 1
ATOM 743 C C . MET A 1 90 ? 3.460 -9.851 -10.777 1.00 90.62 90 MET A C 1
ATOM 745 O O . MET A 1 90 ? 4.615 -9.878 -11.186 1.00 90.62 90 MET A O 1
ATOM 749 N N . MET A 1 91 ? 2.780 -8.706 -10.641 1.00 91.69 91 MET A N 1
ATOM 750 C CA . MET A 1 91 ? 3.317 -7.412 -11.089 1.00 91.69 91 MET A CA 1
ATOM 751 C C . MET A 1 91 ? 4.646 -7.069 -10.407 1.00 91.69 91 MET A C 1
ATOM 753 O O . MET A 1 91 ? 5.584 -6.604 -11.050 1.00 91.69 91 MET A O 1
ATOM 757 N N . ARG A 1 92 ? 4.773 -7.329 -9.098 1.00 91.69 92 ARG A N 1
ATOM 758 C CA . ARG A 1 92 ? 6.049 -7.128 -8.392 1.00 91.69 92 ARG A CA 1
ATOM 759 C C . ARG A 1 92 ? 7.144 -8.072 -8.884 1.00 91.69 92 ARG A C 1
ATOM 761 O O . ARG A 1 92 ? 8.309 -7.685 -8.884 1.00 91.69 92 ARG A O 1
ATOM 768 N N . ALA A 1 93 ? 6.811 -9.318 -9.211 1.00 92.69 93 ALA A N 1
ATOM 769 C CA . ALA A 1 93 ? 7.779 -10.277 -9.731 1.00 92.69 93 ALA A CA 1
ATOM 770 C C . ALA A 1 93 ? 8.249 -9.884 -11.137 1.00 92.69 93 ALA A C 1
ATOM 772 O O . ALA A 1 93 ? 9.456 -9.839 -11.367 1.00 92.69 93 ALA A O 1
ATOM 773 N N . GLU A 1 94 ? 7.316 -9.522 -12.017 1.00 92.81 94 GLU A N 1
ATOM 774 C CA . GLU A 1 94 ? 7.592 -9.014 -13.363 1.00 92.81 94 GLU A CA 1
ATOM 775 C C . GLU A 1 94 ? 8.469 -7.762 -13.312 1.00 92.81 94 GLU A C 1
ATOM 777 O O . GLU A 1 94 ? 9.503 -7.719 -13.973 1.00 92.81 94 GLU A O 1
ATOM 782 N N . GLY A 1 95 ? 8.138 -6.797 -12.446 1.00 94.38 95 GLY A N 1
ATOM 783 C CA . GLY A 1 95 ? 8.941 -5.586 -12.266 1.00 94.38 95 GLY A CA 1
ATOM 784 C C . GLY A 1 95 ? 10.384 -5.876 -11.837 1.00 94.38 95 GLY A C 1
ATOM 785 O O . GLY A 1 95 ? 11.318 -5.303 -12.392 1.00 94.38 95 GLY A O 1
ATOM 786 N N . ARG A 1 96 ? 10.597 -6.822 -10.907 1.00 93.88 96 ARG A N 1
ATOM 787 C CA . ARG A 1 96 ? 11.954 -7.248 -10.505 1.00 93.88 96 ARG A CA 1
ATOM 788 C C . ARG A 1 96 ? 12.704 -7.954 -11.631 1.00 93.88 96 ARG A C 1
ATOM 790 O O . ARG A 1 96 ? 13.917 -7.801 -11.764 1.00 93.88 96 ARG A O 1
ATOM 797 N N . GLU A 1 97 ? 12.012 -8.770 -12.422 1.00 94.44 97 GLU A N 1
ATOM 798 C CA . GLU A 1 97 ? 12.635 -9.450 -13.556 1.00 94.44 97 GLU A CA 1
ATOM 799 C C . GLU A 1 97 ? 13.036 -8.456 -14.650 1.00 94.44 97 GLU A C 1
ATOM 801 O O . GLU A 1 97 ? 14.132 -8.560 -15.207 1.00 94.44 97 GLU A O 1
ATOM 806 N N . GLU A 1 98 ? 12.176 -7.482 -14.939 1.00 94.00 98 GLU A N 1
ATOM 807 C CA . GLU A 1 98 ? 12.449 -6.420 -15.900 1.00 94.00 98 GLU A CA 1
ATOM 808 C C . GLU A 1 98 ? 13.628 -5.547 -15.453 1.00 94.00 98 GLU A C 1
ATOM 810 O O . GLU A 1 98 ? 14.531 -5.293 -16.251 1.00 94.00 98 GLU A O 1
ATOM 815 N N . GLU A 1 99 ? 13.697 -5.184 -14.170 1.00 94.50 99 GLU A N 1
ATOM 816 C CA . GLU A 1 99 ? 14.831 -4.457 -13.588 1.00 94.50 99 GLU A CA 1
ATOM 817 C C . GLU A 1 99 ? 16.151 -5.228 -13.739 1.00 94.50 99 GLU A C 1
ATOM 819 O O . GLU A 1 99 ? 17.172 -4.663 -14.150 1.00 94.50 99 GLU A O 1
ATOM 824 N N . ARG A 1 100 ? 16.131 -6.543 -13.481 1.00 94.25 100 ARG A N 1
ATOM 825 C CA . ARG A 1 100 ? 17.308 -7.403 -13.656 1.00 94.25 100 ARG A CA 1
ATOM 826 C C . ARG A 1 100 ? 17.754 -7.442 -15.117 1.00 94.25 100 ARG A C 1
ATOM 828 O O . ARG A 1 100 ? 18.930 -7.225 -15.403 1.00 94.25 100 ARG A O 1
ATOM 835 N N . LYS A 1 101 ? 16.816 -7.643 -16.049 1.00 95.25 101 LYS A N 1
ATOM 836 C CA . LYS A 1 101 ? 17.102 -7.621 -17.495 1.00 95.25 101 LYS A CA 1
ATOM 837 C C . LYS A 1 101 ? 17.636 -6.264 -17.945 1.00 95.25 101 LYS A C 1
ATOM 839 O O . LYS A 1 101 ? 18.512 -6.213 -18.805 1.00 95.25 101 LYS A O 1
ATOM 844 N N . ASN A 1 102 ? 17.116 -5.169 -17.398 1.00 94.81 102 ASN A N 1
ATOM 845 C CA 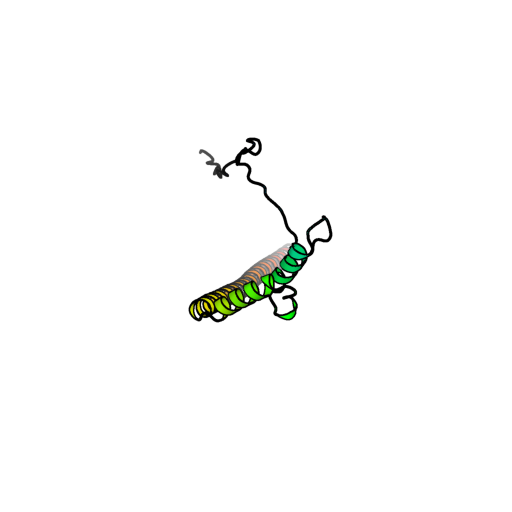. ASN A 1 102 ? 17.597 -3.833 -17.723 1.00 94.81 102 ASN A CA 1
ATOM 846 C C . ASN A 1 102 ? 19.033 -3.629 -17.229 1.00 94.81 102 ASN A C 1
ATOM 848 O O . ASN A 1 102 ? 19.888 -3.205 -17.998 1.00 94.81 102 ASN A O 1
ATOM 852 N N . THR A 1 103 ? 19.322 -4.030 -15.991 1.00 94.44 103 THR A N 1
ATOM 853 C CA . THR A 1 103 ? 20.676 -3.981 -15.422 1.00 94.44 103 THR A CA 1
ATOM 854 C C . THR A 1 103 ? 21.677 -4.774 -16.265 1.00 94.44 103 THR A C 1
ATOM 856 O O . THR A 1 103 ? 22.748 -4.268 -16.590 1.00 94.44 103 THR A O 1
ATOM 859 N N . GLU A 1 104 ? 21.317 -5.987 -16.693 1.00 95.19 104 GLU A N 1
ATOM 860 C CA . GLU A 1 104 ? 22.155 -6.810 -17.577 1.00 95.19 104 GLU A CA 1
ATOM 861 C C . GLU A 1 104 ? 22.393 -6.136 -18.942 1.00 95.19 104 GLU A C 1
ATOM 863 O O . GLU A 1 104 ? 23.510 -6.146 -19.464 1.00 95.19 104 GLU A O 1
ATOM 868 N N . ARG A 1 105 ? 21.359 -5.509 -19.521 1.00 94.81 105 ARG A N 1
ATOM 869 C CA . ARG A 1 105 ? 21.472 -4.769 -20.790 1.00 94.81 105 ARG A CA 1
ATOM 870 C C . ARG A 1 105 ? 22.380 -3.551 -20.663 1.00 94.81 105 ARG A C 1
ATOM 872 O O . ARG A 1 105 ? 23.201 -3.329 -21.551 1.00 94.81 105 ARG A O 1
ATOM 879 N N . GLU A 1 106 ? 22.238 -2.780 -19.593 1.00 94.06 106 GLU A N 1
ATOM 880 C CA . GLU A 1 106 ? 23.070 -1.607 -19.324 1.00 94.06 106 GLU A CA 1
ATOM 881 C C . GLU A 1 106 ? 24.526 -2.008 -19.062 1.00 94.06 106 GLU A C 1
ATOM 883 O O . GLU A 1 106 ? 25.437 -1.410 -19.634 1.00 94.06 106 GLU A O 1
ATOM 888 N N . HIS A 1 107 ? 24.765 -3.092 -18.320 1.00 94.94 107 HIS A N 1
ATOM 889 C CA . HIS A 1 107 ? 26.111 -3.635 -18.130 1.00 94.94 107 HIS A CA 1
ATOM 890 C C . HIS A 1 107 ? 26.755 -4.041 -19.463 1.00 94.94 107 HIS A C 1
ATOM 892 O O . HIS A 1 107 ? 27.876 -3.639 -19.766 1.00 94.94 107 HIS A O 1
ATOM 898 N N . ALA A 1 108 ? 26.026 -4.767 -20.315 1.00 95.62 108 ALA A N 1
ATOM 899 C CA . ALA A 1 108 ? 26.523 -5.163 -21.631 1.00 95.62 108 ALA A CA 1
ATOM 900 C C . ALA A 1 108 ? 26.797 -3.958 -22.553 1.00 95.62 108 ALA A C 1
ATOM 902 O O . ALA A 1 108 ? 27.694 -4.009 -23.399 1.00 95.62 108 ALA A O 1
ATOM 903 N N . ARG A 1 109 ? 26.028 -2.866 -22.424 1.00 94.62 109 ARG A N 1
ATOM 904 C CA . ARG A 1 109 ? 26.300 -1.604 -23.131 1.00 94.62 109 ARG A CA 1
ATOM 905 C C . ARG A 1 109 ? 27.599 -0.976 -22.633 1.00 94.62 109 ARG A C 1
ATOM 907 O O . ARG A 1 109 ? 28.464 -0.689 -23.459 1.00 94.62 109 ARG A O 1
ATOM 914 N N . ALA A 1 110 ? 27.766 -0.862 -21.318 1.00 95.00 110 ALA A N 1
ATOM 915 C CA . ALA A 1 110 ? 28.974 -0.321 -20.705 1.00 95.00 110 ALA A CA 1
ATOM 916 C C . ALA A 1 110 ? 30.231 -1.128 -21.082 1.00 95.00 110 ALA A C 1
ATOM 918 O O . ALA A 1 110 ? 31.252 -0.549 -21.453 1.00 95.00 110 ALA A O 1
ATOM 919 N N . GLU A 1 111 ? 30.157 -2.462 -21.083 1.00 95.94 111 GLU A N 1
ATOM 920 C CA . GLU A 1 111 ? 31.264 -3.327 -21.516 1.00 95.94 111 GLU A CA 1
ATOM 921 C C . GLU A 1 111 ? 31.654 -3.088 -22.978 1.00 95.94 111 GLU A C 1
ATOM 923 O O . GLU A 1 111 ? 32.840 -3.001 -23.303 1.00 95.94 111 GLU A O 1
ATOM 928 N N . ARG A 1 112 ? 30.668 -2.948 -23.874 1.00 95.19 112 ARG A N 1
ATOM 929 C CA . ARG A 1 112 ? 30.922 -2.666 -25.296 1.00 95.19 112 ARG A CA 1
ATOM 930 C C . ARG A 1 112 ? 31.574 -1.305 -25.495 1.00 95.19 112 ARG A C 1
ATOM 932 O O . ARG A 1 112 ? 32.455 -1.180 -26.344 1.00 95.19 112 ARG A O 1
ATOM 939 N N . GLU A 1 113 ? 31.148 -0.293 -24.749 1.00 95.00 113 GLU A N 1
ATOM 940 C CA . GLU A 1 113 ? 31.754 1.039 -24.799 1.00 95.00 113 GLU A CA 1
ATOM 941 C C . GLU A 1 113 ? 33.185 1.028 -24.257 1.00 95.00 113 GLU A C 1
ATOM 943 O O . GLU A 1 113 ? 34.086 1.550 -24.915 1.00 95.00 113 GLU A O 1
ATOM 948 N N . CYS A 1 114 ? 33.425 0.341 -23.138 1.00 94.50 114 CYS A N 1
ATOM 949 C CA . CYS A 1 114 ? 34.763 0.142 -22.583 1.00 94.50 114 CYS A CA 1
ATOM 950 C C . CYS A 1 114 ? 35.684 -0.586 -23.578 1.00 94.50 114 CYS A C 1
ATOM 952 O O . CYS A 1 114 ? 36.801 -0.143 -23.844 1.00 94.50 114 CYS A O 1
ATOM 954 N N . ALA A 1 115 ? 35.197 -1.651 -24.222 1.00 95.69 115 ALA A N 1
ATOM 955 C CA . ALA A 1 115 ? 35.951 -2.372 -25.246 1.00 95.69 115 ALA A CA 1
ATOM 956 C C . ALA A 1 115 ? 36.303 -1.483 -26.453 1.00 95.69 115 ALA A C 1
ATOM 958 O O . ALA A 1 115 ? 37.425 -1.548 -26.960 1.00 95.69 115 ALA A O 1
ATOM 959 N N . ARG A 1 116 ? 35.377 -0.620 -26.895 1.00 96.25 116 ARG A N 1
ATOM 960 C CA . ARG A 1 116 ? 35.631 0.358 -27.969 1.00 96.25 116 ARG A CA 1
ATOM 961 C C . ARG A 1 116 ? 36.684 1.387 -27.566 1.00 96.25 116 ARG A C 1
ATOM 963 O O . ARG A 1 116 ? 37.580 1.660 -28.362 1.00 96.25 116 ARG A O 1
ATOM 970 N N . ALA A 1 117 ? 36.596 1.930 -26.353 1.00 95.44 117 ALA A N 1
ATOM 971 C CA . ALA A 1 117 ? 37.568 2.889 -25.836 1.00 95.44 117 ALA A CA 1
ATOM 972 C C . ALA A 1 117 ? 38.973 2.271 -25.754 1.00 95.44 117 ALA A C 1
ATOM 974 O O . ALA A 1 117 ? 39.925 2.842 -26.283 1.00 95.44 117 ALA A O 1
ATOM 975 N N . ASN A 1 118 ? 39.082 1.057 -25.207 1.00 96.62 118 ASN A N 1
ATOM 976 C CA . ASN A 1 118 ? 40.348 0.328 -25.110 1.00 96.62 118 ASN A CA 1
ATOM 977 C C . ASN A 1 118 ? 40.953 0.024 -26.492 1.00 96.62 118 ASN A C 1
ATOM 979 O O . ASN A 1 118 ? 42.166 0.122 -26.675 1.00 96.62 118 ASN A O 1
ATOM 983 N N . ALA A 1 119 ? 40.126 -0.322 -27.485 1.00 96.06 119 ALA A N 1
ATOM 984 C CA . ALA A 1 119 ? 40.590 -0.551 -28.853 1.00 96.06 119 ALA A CA 1
ATOM 985 C C . ALA A 1 119 ? 41.138 0.734 -29.500 1.00 96.06 119 ALA A C 1
ATOM 987 O O . ALA A 1 119 ? 42.224 0.710 -30.081 1.00 96.06 119 ALA A O 1
ATOM 988 N N . LEU A 1 120 ? 40.432 1.861 -29.349 1.00 96.31 120 LEU A N 1
ATOM 989 C CA . LEU A 1 120 ? 40.899 3.170 -29.820 1.00 96.31 120 LEU A CA 1
ATOM 990 C C . LEU A 1 120 ? 42.200 3.590 -29.127 1.00 96.31 120 LEU A C 1
ATOM 992 O O . LEU A 1 120 ? 43.111 4.097 -29.779 1.00 96.31 120 LEU A O 1
ATOM 996 N N . GLU A 1 121 ? 42.322 3.347 -27.821 1.00 95.75 121 GLU A N 1
ATOM 997 C CA . GLU A 1 121 ? 43.542 3.642 -27.068 1.00 95.75 121 GLU A CA 1
ATOM 998 C C . GLU A 1 121 ? 44.732 2.801 -27.559 1.00 95.75 121 GLU A C 1
ATOM 1000 O O . GLU A 1 121 ? 45.834 3.325 -27.756 1.00 95.75 121 GLU A O 1
ATOM 1005 N N . ALA A 1 122 ? 44.509 1.514 -27.838 1.00 95.12 122 ALA A N 1
ATOM 1006 C CA . ALA A 1 122 ? 45.524 0.636 -28.410 1.00 95.12 122 ALA A CA 1
ATOM 1007 C C . ALA A 1 122 ? 45.967 1.097 -29.811 1.00 95.12 122 ALA A C 1
ATOM 1009 O O . ALA A 1 122 ? 47.169 1.112 -30.104 1.00 95.12 122 ALA A O 1
ATOM 1010 N N . GLU A 1 123 ? 45.031 1.521 -30.666 1.00 95.19 123 GLU A N 1
ATOM 1011 C CA . GLU A 1 123 ? 45.360 2.079 -31.982 1.00 95.19 123 GLU A CA 1
ATOM 1012 C C . GLU A 1 123 ? 46.137 3.393 -31.879 1.00 95.19 123 GLU A C 1
ATOM 1014 O O . GLU A 1 123 ? 47.166 3.545 -32.542 1.00 95.19 123 GLU A O 1
ATOM 1019 N N . LEU A 1 124 ? 45.715 4.312 -31.004 1.00 93.81 124 LEU A N 1
ATOM 1020 C CA . LEU A 1 124 ? 46.434 5.561 -30.745 1.00 93.81 124 LEU A CA 1
ATOM 1021 C C . LEU A 1 124 ? 47.865 5.296 -30.279 1.00 93.81 124 LEU A C 1
ATOM 1023 O O . LEU A 1 124 ? 48.802 5.939 -30.754 1.00 93.81 124 LEU A O 1
ATOM 1027 N N . LYS A 1 125 ? 48.056 4.327 -29.379 1.00 95.56 125 LYS A N 1
ATOM 1028 C CA . LYS A 1 125 ? 49.384 3.923 -28.908 1.00 95.56 125 LYS A CA 1
ATOM 1029 C C . LYS A 1 125 ? 50.247 3.384 -30.051 1.00 95.56 125 LYS A C 1
ATOM 1031 O O . LYS A 1 125 ? 51.417 3.751 -30.152 1.00 95.56 125 LYS A O 1
ATOM 1036 N N . ARG A 1 126 ? 49.666 2.573 -30.942 1.00 95.12 126 ARG A N 1
ATOM 1037 C CA . ARG A 1 126 ? 50.346 2.011 -32.121 1.00 95.12 126 ARG A CA 1
ATOM 1038 C C . ARG A 1 126 ? 50.699 3.069 -33.169 1.00 95.12 126 ARG A C 1
ATOM 1040 O O . ARG A 1 126 ? 51.730 2.955 -33.825 1.00 95.12 126 ARG A O 1
ATOM 1047 N N . LEU A 1 127 ? 49.850 4.075 -33.363 1.00 93.75 127 LEU A N 1
ATOM 1048 C CA . LEU A 1 127 ? 50.131 5.198 -34.260 1.00 93.75 127 LEU A CA 1
ATOM 1049 C C . LEU A 1 127 ? 51.239 6.085 -33.691 1.00 93.75 127 LEU A C 1
ATOM 1051 O O . LEU A 1 127 ? 52.191 6.393 -34.404 1.00 93.75 127 LEU A O 1
ATOM 1055 N N . LYS A 1 128 ? 51.179 6.408 -32.393 1.00 93.38 128 LYS A N 1
ATOM 1056 C CA . LYS A 1 128 ? 52.234 7.163 -31.701 1.00 93.38 128 LYS A CA 1
ATOM 1057 C C . LYS A 1 128 ? 53.597 6.482 -31.812 1.00 93.38 128 LYS A C 1
ATOM 1059 O O . LYS A 1 128 ? 54.579 7.159 -32.083 1.00 93.38 128 LYS A O 1
ATOM 1064 N N . SER A 1 129 ? 53.660 5.157 -31.672 1.00 91.44 129 SER A N 1
ATOM 1065 C CA . SER A 1 129 ? 54.922 4.415 -31.795 1.00 91.44 129 SER A CA 1
ATOM 1066 C C . SER A 1 129 ? 55.476 4.332 -33.220 1.00 91.44 129 SER A C 1
ATOM 1068 O O . SER A 1 129 ? 56.599 3.886 -33.385 1.00 91.44 129 SER A O 1
ATOM 1070 N N . LYS A 1 130 ? 54.690 4.671 -34.250 1.00 92.06 130 LYS A N 1
ATOM 1071 C CA . LYS A 1 130 ? 55.155 4.743 -35.648 1.00 92.06 130 LYS A CA 1
ATOM 1072 C C . LYS A 1 130 ? 55.620 6.146 -36.050 1.00 92.06 130 LYS A C 1
ATOM 1074 O O . LYS A 1 130 ? 56.198 6.297 -37.119 1.00 92.06 130 LYS A O 1
ATOM 1079 N N . MET A 1 131 ? 55.280 7.161 -35.255 1.00 84.12 131 MET A N 1
ATOM 1080 C CA . MET A 1 131 ? 55.658 8.561 -35.483 1.00 84.12 131 MET A CA 1
ATOM 1081 C C . MET A 1 131 ? 56.924 8.977 -34.719 1.00 84.12 131 MET A C 1
ATOM 1083 O O . MET A 1 131 ? 57.435 10.068 -34.961 1.00 84.12 131 MET A O 1
ATOM 1087 N N . LEU A 1 132 ? 57.387 8.131 -33.797 1.00 61.88 132 LEU A N 1
ATOM 1088 C CA . LEU A 1 132 ? 58.694 8.185 -33.138 1.00 61.88 132 LEU A CA 1
ATOM 1089 C C . LEU A 1 132 ? 59.656 7.246 -33.867 1.00 61.88 132 LEU A C 1
ATOM 1091 O O . LEU A 1 132 ? 60.842 7.618 -33.975 1.00 61.88 132 LEU A O 1
#

Organism: NCBI:txid2763030

pLDDT: mean 82.33, std 15.63, range [38.56, 96.62]

Radius of gyration: 31.26 Å; chains: 1; bounding box: 80×48×61 Å

Secondary structure (DSSP, 8-state):
--------------TT----S--------TT---S---HHHHHHHHHHH--SGGG--SHHHHHHHHHHHHHHH-HHHHHHHHHHHHHHHHHHHHHHHHHHHHHHHHHHHHHHHHHHHHHHHHHHHHHHHHH-

Foldseek 3Di:
DDDPDPPPPPPPPPPPDPPPPVDDDDDDDLPDPDDDDDVVVNLVSVCVVPVDPVSQPDVVSVVVSVVVVVCCPDPVNVVVVVVVVVVVVVVVVVVVVVVVVVVVVVVVVVVVVVVVVVVVVVVVVVVVVVVD

Sequence (132 aa):
MAERKLEATLYDAEPDVPYDDGAKTIFLYTRGTKGQVSEEVRQFLRYMEKSTSENVVNDTLRDFHHMVETVKKDREVSVKYMKQFERDNMMRAEGREEERKNTEREHARAERECARANALEAELKRLKSKML